Protein AF-A0AAW7FCE8-F1 (afdb_monomer)

Sequence (66 aa):
MKSKIVMCVTFFMLIGCNSEDVKSVSYYKEHKNERIDKLKSCNKETRPTEECKNAAEAQHQVYFQK

Radius of gyration: 21.29 Å; Cα contacts (8 Å, |Δi|>4): 40; chains: 1; bounding box: 52×50×42 Å

Solvent-accessible surface area (backbone atoms only — not comparable to full-atom values): 4247 Å² total; per-residue (Å²): 141,82,89,78,81,79,79,81,78,77,88,83,80,83,89,73,70,86,77,68,78,78,58,48,36,67,54,26,55,78,36,56,66,62,23,53,52,45,51,6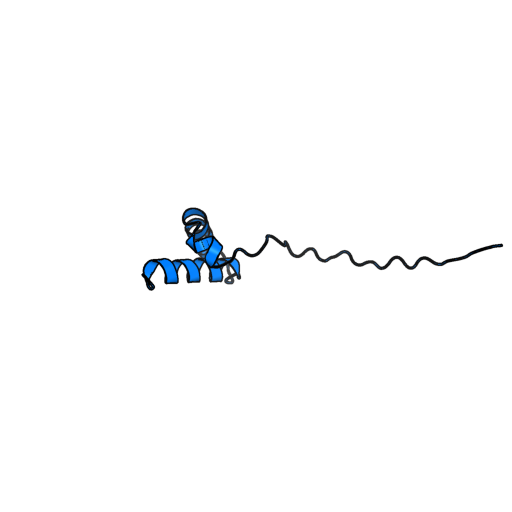2,52,43,78,74,47,96,62,88,47,70,53,39,51,21,28,48,51,18,53,48,47,68,72,72,70,110

pLDDT: mean 80.41, std 16.75, range [46.81, 97.19]

Secondary structure (DSSP, 8-state):
----------------S-------HHHHHH-HHHHHHHHHHHTT-SS--HHHHHHHHHHHHHHH--

Mean predicted aligned error: 12.0 Å

Foldseek 3Di:
DDDDPPPPDDPPPDPPPPPPPQDALVNLLVVVVLLVVLCVVQVVDPDQDSNNVSSVVNVCCNPPVD

Structure (mmCIF, N/CA/C/O backbone):
data_AF-A0AAW7FCE8-F1
#
_entry.id   AF-A0AAW7FCE8-F1
#
loop_
_atom_site.group_PDB
_atom_site.id
_atom_site.type_symbol
_atom_site.label_atom_id
_atom_site.label_alt_id
_atom_site.label_comp_id
_atom_site.label_asym_id
_atom_site.label_entity_id
_atom_site.label_seq_id
_atom_site.pdbx_PDB_ins_code
_atom_site.Cartn_x
_atom_site.Cartn_y
_atom_site.Cartn_z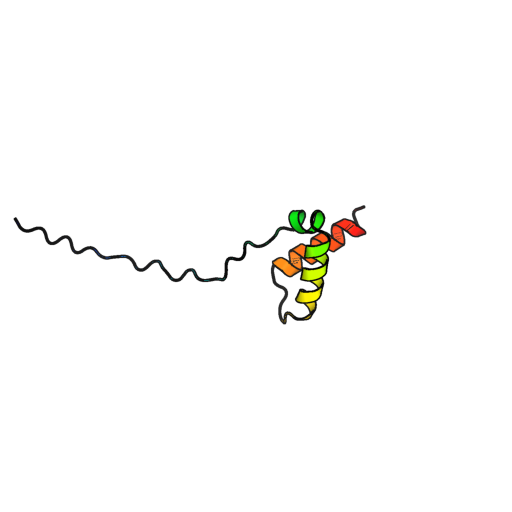
_atom_site.occupancy
_atom_site.B_iso_or_equiv
_atom_site.auth_seq_id
_atom_site.auth_comp_id
_atom_site.auth_asym_id
_atom_site.auth_atom_id
_atom_site.pdbx_PDB_model_num
ATOM 1 N N . MET A 1 1 ? 40.444 41.389 -25.505 1.00 47.94 1 MET A N 1
ATOM 2 C CA . MET A 1 1 ? 39.453 40.659 -26.338 1.00 47.94 1 MET A CA 1
ATOM 3 C C . MET A 1 1 ? 40.179 39.457 -26.926 1.00 47.94 1 MET A C 1
ATOM 5 O O . MET A 1 1 ? 41.201 39.659 -27.554 1.00 47.94 1 MET A O 1
ATOM 9 N N . LYS A 1 2 ? 39.792 38.200 -26.725 1.00 46.81 2 LYS A N 1
ATOM 10 C CA . LYS A 1 2 ? 38.494 37.603 -27.051 1.00 46.81 2 LYS A CA 1
ATOM 11 C C . LYS A 1 2 ? 38.265 36.426 -26.094 1.00 46.81 2 LYS A C 1
ATOM 13 O O . LYS A 1 2 ? 39.082 35.515 -26.030 1.00 46.81 2 LYS A O 1
ATOM 18 N N . SER A 1 3 ? 37.172 36.499 -25.344 1.00 49.22 3 SER A N 1
ATOM 19 C CA . SER A 1 3 ? 36.701 35.444 -24.453 1.00 49.22 3 SER A CA 1
ATOM 20 C C . SER A 1 3 ? 36.382 34.181 -25.260 1.00 49.22 3 SER A C 1
ATOM 22 O O . SER A 1 3 ? 35.714 34.259 -26.293 1.00 49.22 3 SER A O 1
ATOM 24 N N . LYS A 1 4 ? 36.862 33.025 -24.806 1.00 55.66 4 LYS A N 1
ATOM 25 C CA . LYS A 1 4 ? 36.404 31.705 -25.255 1.00 55.66 4 LYS A CA 1
ATOM 26 C C . LYS A 1 4 ? 36.064 30.910 -23.999 1.00 55.66 4 LYS A C 1
ATOM 28 O O . LYS A 1 4 ? 36.749 29.961 -23.642 1.00 55.66 4 LYS A O 1
ATOM 33 N N . ILE A 1 5 ? 35.036 31.367 -23.285 1.00 62.53 5 ILE A N 1
ATOM 34 C CA . ILE A 1 5 ? 34.377 30.557 -22.260 1.00 62.53 5 ILE A CA 1
ATOM 35 C C . ILE A 1 5 ? 33.744 29.381 -23.007 1.00 62.53 5 ILE A C 1
ATOM 37 O O . ILE A 1 5 ? 32.735 29.535 -23.693 1.00 62.53 5 ILE A O 1
ATOM 41 N N . VAL A 1 6 ? 34.402 28.226 -22.948 1.00 64.56 6 VAL A N 1
ATOM 42 C CA . VAL A 1 6 ? 33.844 26.954 -23.404 1.00 64.56 6 VAL A CA 1
ATOM 43 C C . VAL A 1 6 ? 32.834 26.535 -22.342 1.00 64.56 6 VAL A C 1
ATOM 45 O O . VAL A 1 6 ? 33.188 26.040 -21.276 1.00 64.56 6 VAL A O 1
ATOM 48 N N . MET A 1 7 ? 31.567 26.839 -22.608 1.00 64.31 7 MET A N 1
ATOM 49 C CA . MET A 1 7 ? 30.431 26.463 -21.777 1.00 64.31 7 MET A CA 1
ATOM 50 C C . MET A 1 7 ? 30.187 24.956 -21.939 1.00 64.31 7 MET A C 1
ATOM 52 O O . MET A 1 7 ? 29.498 24.527 -22.861 1.00 64.31 7 MET A O 1
ATOM 56 N N . CYS A 1 8 ? 30.783 24.141 -21.065 1.00 59.97 8 CYS A N 1
ATOM 57 C CA . CYS A 1 8 ? 30.399 22.739 -20.908 1.00 59.97 8 CYS A CA 1
ATOM 58 C C . CYS A 1 8 ? 28.997 22.685 -20.292 1.00 59.97 8 CYS A C 1
ATOM 60 O O . CYS A 1 8 ? 28.835 22.770 -19.076 1.00 59.97 8 CYS A O 1
ATOM 62 N N . VAL A 1 9 ? 27.982 22.580 -21.149 1.00 66.19 9 VAL A N 1
ATOM 63 C CA . VAL A 1 9 ? 26.603 22.296 -20.749 1.00 66.19 9 VAL A CA 1
ATOM 64 C C . VAL A 1 9 ? 26.557 20.856 -20.249 1.00 66.19 9 VAL A C 1
ATOM 66 O O . VAL A 1 9 ? 26.675 19.902 -21.015 1.00 66.19 9 VAL A O 1
ATOM 69 N N . THR A 1 10 ? 26.436 20.705 -18.937 1.00 63.44 10 THR A N 1
ATOM 70 C CA . THR A 1 10 ? 26.200 19.434 -18.264 1.00 63.44 10 THR A CA 1
ATOM 71 C C . THR A 1 10 ? 24.834 18.878 -18.672 1.00 63.44 10 THR A C 1
ATOM 73 O O . THR A 1 10 ? 23.787 19.444 -18.368 1.00 63.44 10 THR A O 1
ATOM 76 N N . PHE A 1 11 ? 24.846 17.744 -19.370 1.00 62.03 11 PHE A N 1
ATOM 77 C CA . PHE A 1 11 ? 23.661 16.949 -19.692 1.00 62.03 11 PHE A CA 1
ATOM 78 C C . PHE A 1 11 ? 23.175 16.221 -18.420 1.00 62.03 11 PHE A C 1
ATOM 80 O O . PHE A 1 11 ? 23.516 15.068 -18.178 1.00 62.03 11 PHE A O 1
ATOM 87 N N . PHE A 1 12 ? 22.391 16.901 -17.579 1.00 66.69 12 PHE A N 1
ATOM 88 C CA . PHE A 1 12 ? 21.667 16.302 -16.442 1.00 66.69 12 PHE A CA 1
ATOM 89 C C . PHE A 1 12 ? 20.175 16.132 -16.757 1.00 66.69 12 PHE A C 1
ATOM 91 O O . PHE A 1 12 ? 19.321 16.624 -16.026 1.00 66.69 12 PHE A O 1
ATOM 98 N N . MET A 1 13 ? 19.816 15.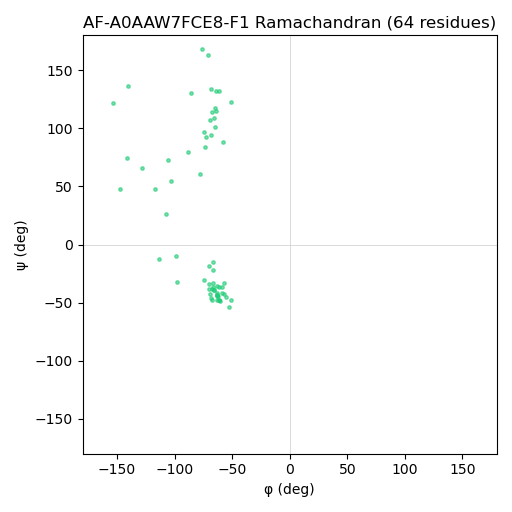463 -17.852 1.00 61.50 13 MET A N 1
ATOM 99 C CA . MET A 1 13 ? 18.396 15.244 -18.159 1.00 61.50 13 MET A CA 1
ATOM 100 C C . MET A 1 13 ? 18.129 13.864 -18.731 1.00 61.50 13 MET A C 1
ATOM 102 O O . MET A 1 13 ? 17.846 13.743 -19.913 1.00 61.50 13 MET A O 1
ATOM 106 N N . LEU A 1 14 ? 18.172 12.842 -17.873 1.00 57.22 14 LEU A N 1
ATOM 107 C CA . LEU A 1 14 ? 17.371 11.621 -18.033 1.00 57.22 14 LEU A CA 1
ATOM 108 C C . LEU A 1 14 ? 16.977 11.042 -16.655 1.00 57.22 14 LEU A C 1
ATOM 110 O O . LEU A 1 14 ? 17.112 9.848 -16.414 1.00 57.22 14 LEU A O 1
ATOM 114 N N . ILE A 1 15 ? 16.477 11.870 -15.729 1.00 63.09 15 ILE A N 1
ATOM 115 C CA . ILE A 1 15 ? 15.617 11.362 -14.641 1.00 63.09 15 ILE A CA 1
ATOM 116 C C . ILE A 1 15 ? 14.184 11.377 -15.160 1.00 63.09 15 ILE A C 1
ATOM 118 O O . ILE A 1 15 ? 13.421 12.307 -14.934 1.00 63.09 15 ILE A O 1
ATOM 122 N N . GLY A 1 16 ? 13.870 10.350 -15.943 1.00 56.09 16 GLY A N 1
ATOM 123 C CA . GLY A 1 16 ? 12.525 10.038 -16.403 1.00 56.09 16 GLY A CA 1
ATOM 124 C C . GLY A 1 16 ? 12.082 8.683 -15.864 1.00 56.09 16 GLY A C 1
ATOM 125 O O . GLY A 1 16 ? 11.616 7.849 -16.631 1.00 56.09 16 GLY A O 1
ATOM 126 N N . CYS A 1 17 ? 12.266 8.423 -14.566 1.00 56.56 17 CYS A N 1
ATOM 127 C CA . CYS A 1 17 ? 11.356 7.486 -13.912 1.00 56.56 17 CYS A CA 1
ATOM 128 C C . CYS A 1 17 ? 10.006 8.198 -13.863 1.00 56.56 17 CYS A C 1
ATOM 130 O O . CYS A 1 17 ? 9.976 9.381 -13.541 1.00 56.56 17 CYS A O 1
ATOM 132 N N . ASN A 1 18 ? 8.923 7.517 -14.233 1.00 52.47 18 ASN A N 1
ATOM 133 C CA . ASN A 1 18 ? 7.564 8.032 -14.086 1.00 52.47 18 ASN A CA 1
ATOM 134 C C . ASN A 1 18 ? 7.32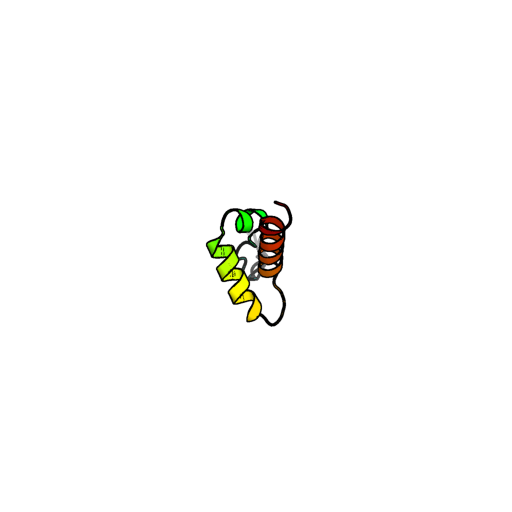4 8.362 -12.607 1.00 52.47 18 ASN A C 1
ATOM 136 O O . ASN A 1 18 ? 6.902 7.502 -11.838 1.00 52.47 18 ASN A O 1
ATOM 140 N N . SER A 1 19 ? 7.666 9.582 -12.203 1.00 56.06 19 SER A N 1
ATOM 141 C CA . SER A 1 19 ? 7.458 10.117 -10.866 1.00 56.06 19 SER A CA 1
ATOM 142 C C . SER A 1 19 ? 5.994 10.517 -10.745 1.00 56.06 19 SER A C 1
ATOM 144 O O . SER A 1 19 ? 5.668 11.687 -10.578 1.00 56.06 19 SER A O 1
ATOM 146 N N . GLU A 1 20 ? 5.094 9.548 -10.905 1.00 60.78 20 GLU A N 1
ATOM 147 C CA . GLU A 1 20 ? 3.818 9.659 -10.219 1.00 60.78 20 GLU A CA 1
ATOM 148 C C . GLU A 1 20 ? 4.165 9.582 -8.731 1.00 60.78 20 GLU A C 1
ATOM 150 O O . GLU A 1 20 ? 4.795 8.616 -8.290 1.00 60.78 20 GLU A O 1
ATOM 155 N N . ASP A 1 21 ? 3.877 10.652 -7.990 1.00 78.56 21 ASP A N 1
ATOM 156 C CA . ASP A 1 21 ? 4.179 10.732 -6.564 1.00 78.56 21 ASP A CA 1
ATOM 157 C C . ASP A 1 21 ? 3.642 9.486 -5.852 1.00 78.56 21 ASP A C 1
ATOM 159 O O . ASP A 1 21 ? 2.445 9.195 -5.921 1.00 78.56 21 ASP A O 1
ATOM 163 N N . VAL A 1 22 ? 4.530 8.748 -5.172 1.00 88.50 22 VAL A N 1
ATOM 164 C CA . VAL A 1 22 ? 4.140 7.540 -4.441 1.00 88.50 22 VAL A CA 1
ATOM 165 C C . VAL A 1 22 ? 3.227 7.940 -3.284 1.00 88.50 22 VAL A C 1
ATOM 167 O O . VAL A 1 22 ? 3.663 8.526 -2.290 1.00 88.50 22 VAL A O 1
ATOM 170 N N . LYS A 1 23 ? 1.947 7.607 -3.403 1.00 94.25 23 LYS A N 1
ATOM 171 C CA . LYS A 1 23 ? 0.898 7.851 -2.418 1.00 94.25 23 LYS A CA 1
ATOM 172 C C . LYS A 1 23 ? 1.187 7.063 -1.149 1.00 94.25 23 LYS A C 1
ATOM 174 O O . LYS A 1 23 ? 1.470 5.864 -1.177 1.00 94.25 23 LYS A O 1
ATOM 179 N N . SER A 1 24 ? 1.094 7.747 -0.016 1.00 95.56 24 SER A N 1
ATOM 180 C CA . SER A 1 24 ? 1.395 7.190 1.301 1.00 95.56 24 SER A CA 1
ATOM 181 C C . SER A 1 24 ? 0.285 6.275 1.834 1.00 95.56 24 SER A C 1
ATOM 183 O O . SER A 1 24 ? -0.856 6.274 1.367 1.00 95.56 24 SER A O 1
ATOM 185 N N . VAL A 1 25 ? 0.594 5.543 2.907 1.00 95.94 25 VAL A N 1
ATOM 186 C CA . VAL A 1 25 ? -0.399 4.785 3.688 1.00 95.94 25 VAL A CA 1
ATOM 187 C C . VAL A 1 25 ? -1.515 5.701 4.210 1.00 95.94 25 VAL A C 1
ATOM 189 O O . VA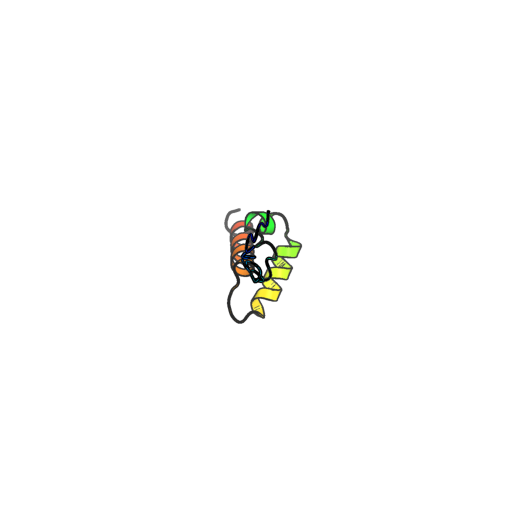L A 1 25 ? -2.689 5.341 4.144 1.00 95.94 25 VAL A O 1
ATOM 192 N N . SER A 1 26 ? -1.175 6.896 4.715 1.00 96.06 26 SER A N 1
ATOM 193 C CA . SER A 1 26 ? -2.161 7.851 5.247 1.00 96.06 26 SER A CA 1
ATOM 194 C C . SER A 1 26 ? -3.137 8.328 4.178 1.00 96.06 26 SER A C 1
ATOM 196 O O . SER A 1 26 ? -4.343 8.306 4.420 1.00 96.06 26 SER A O 1
ATOM 198 N N . TYR A 1 27 ? -2.638 8.639 2.977 1.00 96.25 27 TYR A N 1
ATOM 199 C CA . TYR A 1 27 ? -3.478 8.971 1.833 1.00 96.25 27 TYR A CA 1
ATOM 200 C C . TYR A 1 27 ? -4.519 7.874 1.611 1.00 96.25 27 TYR A C 1
ATOM 202 O O . TYR A 1 27 ? -5.720 8.130 1.650 1.00 96.25 27 TYR A O 1
ATOM 210 N N . TYR A 1 28 ? -4.077 6.622 1.490 1.00 96.38 28 TYR A N 1
ATOM 211 C CA . TYR A 1 28 ? -4.973 5.500 1.233 1.00 96.38 28 TYR A CA 1
ATOM 212 C C . TYR A 1 28 ? -5.944 5.186 2.374 1.00 96.38 28 TYR A C 1
ATOM 214 O O . TYR A 1 28 ? -6.986 4.578 2.121 1.00 96.38 28 TYR A O 1
ATOM 222 N N . LYS A 1 29 ? -5.669 5.587 3.620 1.00 95.69 29 LYS A N 1
ATOM 223 C CA . LYS A 1 29 ? -6.648 5.475 4.716 1.00 95.69 29 LYS A CA 1
ATOM 224 C C . LYS A 1 29 ? -7.836 6.407 4.501 1.00 95.69 29 LYS A C 1
ATOM 226 O O . LYS A 1 29 ? -8.977 5.959 4.618 1.00 95.69 29 LYS A O 1
ATOM 231 N N . GLU A 1 30 ? -7.550 7.662 4.170 1.00 96.75 30 GLU A N 1
ATOM 232 C CA . GLU A 1 30 ? -8.538 8.727 3.958 1.00 96.75 30 GLU A CA 1
ATOM 233 C C . GLU A 1 30 ? -9.284 8.553 2.625 1.00 96.75 30 GLU A C 1
ATOM 235 O O . GLU A 1 30 ? -10.473 8.846 2.515 1.00 96.75 30 GLU A O 1
ATOM 240 N N . HIS A 1 31 ? -8.611 7.965 1.637 1.00 97.19 31 HIS A N 1
ATOM 241 C CA . HIS A 1 31 ? -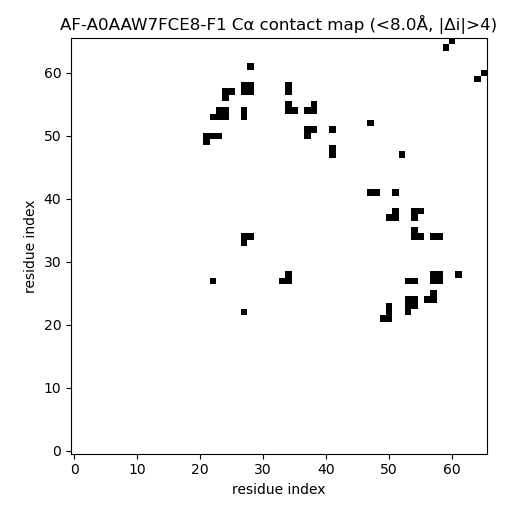9.068 7.837 0.258 1.00 97.19 31 HIS A CA 1
ATOM 242 C C . HIS A 1 31 ? -9.514 6.401 -0.049 1.00 97.19 31 HIS A C 1
ATOM 244 O O . HIS A 1 31 ? -8.837 5.625 -0.731 1.00 97.19 31 HIS A O 1
ATOM 250 N N . LYS A 1 32 ? -10.677 6.008 0.494 1.00 96.06 32 LYS A N 1
ATOM 251 C CA . LYS A 1 32 ? -11.190 4.623 0.415 1.00 96.06 32 LYS A CA 1
ATOM 252 C C . LYS A 1 32 ? -11.304 4.096 -1.019 1.00 96.06 32 LYS A C 1
ATOM 254 O O . LYS A 1 32 ? -10.939 2.946 -1.259 1.00 96.06 32 LYS A O 1
ATOM 259 N N . ASN A 1 33 ? -11.844 4.889 -1.941 1.00 96.94 33 ASN A N 1
ATOM 260 C CA . ASN A 1 33 ? -12.085 4.433 -3.312 1.00 96.94 33 ASN A CA 1
ATOM 261 C C . ASN A 1 33 ? -10.763 4.210 -4.048 1.00 96.94 33 ASN A C 1
ATOM 263 O O . ASN A 1 33 ? -10.555 3.134 -4.600 1.00 96.94 33 ASN A O 1
ATOM 267 N N . GLU A 1 34 ? -9.823 5.152 -3.942 1.00 96.19 34 GLU A N 1
ATOM 268 C CA . GLU A 1 34 ? -8.497 4.996 -4.544 1.00 96.19 34 GLU A CA 1
ATOM 269 C C . GLU A 1 34 ? -7.723 3.821 -3.952 1.00 96.19 34 GLU A C 1
ATOM 271 O O . GLU A 1 34 ? -7.046 3.110 -4.691 1.00 96.19 34 GLU A O 1
ATOM 276 N N . ARG A 1 35 ? -7.865 3.552 -2.647 1.00 95.56 35 ARG A N 1
ATOM 277 C CA . ARG A 1 35 ? -7.289 2.349 -2.032 1.00 95.56 35 ARG A CA 1
ATOM 278 C C . ARG A 1 35 ? -7.847 1.078 -2.663 1.00 95.56 35 ARG A C 1
ATOM 280 O O . ARG A 1 35 ? -7.081 0.190 -3.020 1.00 95.56 35 ARG A O 1
ATOM 287 N N . ILE A 1 36 ? -9.171 0.977 -2.798 1.00 95.25 36 ILE A N 1
ATOM 288 C CA . ILE A 1 36 ? -9.825 -0.201 -3.385 1.00 95.25 36 ILE A CA 1
ATOM 289 C C . ILE A 1 36 ? -9.395 -0.386 -4.841 1.00 95.25 36 ILE A C 1
ATOM 291 O O . ILE A 1 36 ? -9.086 -1.506 -5.251 1.00 95.25 36 ILE A O 1
ATOM 295 N N . ASP A 1 37 ? -9.360 0.690 -5.619 1.00 95.00 37 ASP A N 1
ATOM 296 C CA . ASP A 1 37 ? -9.011 0.618 -7.034 1.00 95.00 37 ASP A CA 1
ATOM 297 C C . ASP A 1 37 ? -7.532 0.291 -7.241 1.00 95.00 37 ASP A C 1
ATOM 299 O O . ASP A 1 37 ? -7.213 -0.556 -8.081 1.00 95.00 37 ASP A O 1
ATOM 303 N N . LYS A 1 38 ? -6.638 0.844 -6.410 1.00 93.94 38 LYS A N 1
ATOM 304 C CA . LYS A 1 38 ? -5.226 0.456 -6.401 1.00 93.94 38 LYS A CA 1
ATOM 305 C C . LYS A 1 38 ? -5.063 -1.018 -6.035 1.00 93.94 38 LYS A C 1
ATOM 307 O O . LYS A 1 38 ? -4.421 -1.753 -6.770 1.00 93.94 38 LYS A O 1
ATOM 312 N N . LEU A 1 39 ? -5.714 -1.506 -4.978 1.00 93.81 39 LEU A N 1
ATOM 313 C CA . LEU A 1 39 ? -5.648 -2.927 -4.602 1.00 93.81 39 LEU A CA 1
ATOM 314 C C . LEU A 1 39 ? -6.131 -3.865 -5.717 1.00 93.81 39 LEU A C 1
ATOM 316 O O . LEU A 1 39 ? -5.552 -4.932 -5.922 1.00 93.81 39 LEU A O 1
ATOM 320 N N . LYS A 1 40 ? -7.160 -3.470 -6.476 1.00 93.62 40 LYS A N 1
ATOM 321 C CA . LYS A 1 40 ? -7.600 -4.228 -7.657 1.00 93.62 40 LYS A CA 1
ATOM 322 C C . LYS A 1 40 ? -6.542 -4.240 -8.760 1.00 93.62 40 LYS A C 1
ATOM 324 O O . LYS A 1 40 ? -6.398 -5.268 -9.425 1.00 93.62 40 LYS A O 1
ATOM 329 N N . SER A 1 41 ? -5.833 -3.130 -8.986 1.00 90.50 41 SER A N 1
ATOM 330 C CA . SER A 1 41 ? -4.759 -3.082 -9.985 1.00 90.50 41 SER A CA 1
ATOM 331 C C . SER A 1 41 ? -3.543 -3.900 -9.552 1.00 90.50 41 SER A C 1
ATOM 333 O O . SER A 1 41 ? -2.953 -4.568 -10.394 1.00 90.50 41 SER A O 1
ATOM 335 N N . CYS A 1 42 ? -3.241 -3.951 -8.252 1.00 91.19 42 CYS A N 1
ATOM 336 C CA . CYS A 1 42 ? -2.120 -4.715 -7.698 1.00 91.19 42 CYS A CA 1
ATOM 337 C C . CYS A 1 42 ? -2.164 -6.208 -8.036 1.00 91.19 42 CYS A C 1
ATOM 339 O O . CYS A 1 42 ? -1.124 -6.812 -8.269 1.00 91.19 42 CYS A O 1
ATOM 341 N N . ASN A 1 43 ? -3.356 -6.805 -8.149 1.00 80.19 43 ASN A N 1
ATOM 342 C CA . ASN A 1 43 ? -3.508 -8.214 -8.543 1.00 80.19 43 ASN A CA 1
ATOM 343 C C . ASN A 1 43 ? -3.073 -8.504 -9.990 1.00 80.19 43 ASN A C 1
ATOM 345 O O . ASN A 1 43 ? -2.933 -9.663 -10.372 1.00 80.19 43 ASN A O 1
ATOM 349 N N . LYS A 1 44 ? -2.914 -7.461 -10.809 1.00 81.12 44 LYS A N 1
ATOM 350 C CA . LYS A 1 44 ? -2.465 -7.557 -12.202 1.00 81.12 44 LYS A CA 1
ATOM 351 C C . LYS A 1 44 ? -0.971 -7.258 -12.346 1.00 81.12 44 LYS A C 1
ATOM 353 O O . LYS A 1 44 ? -0.425 -7.462 -13.427 1.00 81.12 44 LYS A O 1
ATOM 358 N N . GLU A 1 45 ? -0.321 -6.763 -11.293 1.00 78.38 45 GLU A N 1
ATOM 359 C CA . GLU A 1 45 ? 1.100 -6.427 -11.305 1.00 78.38 45 GLU A CA 1
ATOM 360 C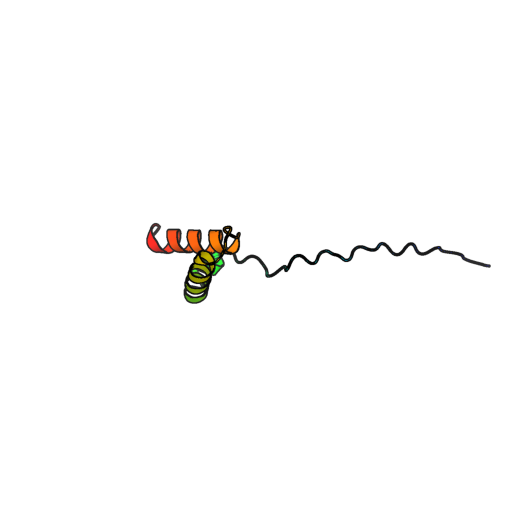 C . GLU A 1 45 ? 1.945 -7.665 -10.984 1.00 78.38 45 GLU A C 1
ATOM 362 O O . GLU A 1 45 ? 1.717 -8.371 -10.005 1.00 78.38 45 GLU A O 1
ATOM 367 N N . THR A 1 46 ? 2.964 -7.930 -11.802 1.00 74.69 46 THR 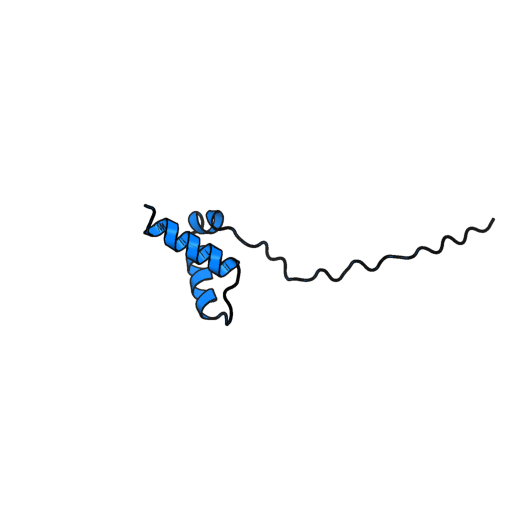A N 1
ATOM 368 C CA . THR A 1 46 ? 3.871 -9.078 -11.624 1.00 74.69 46 THR A CA 1
ATOM 369 C C . THR A 1 46 ? 4.789 -8.925 -10.410 1.00 74.69 46 THR A C 1
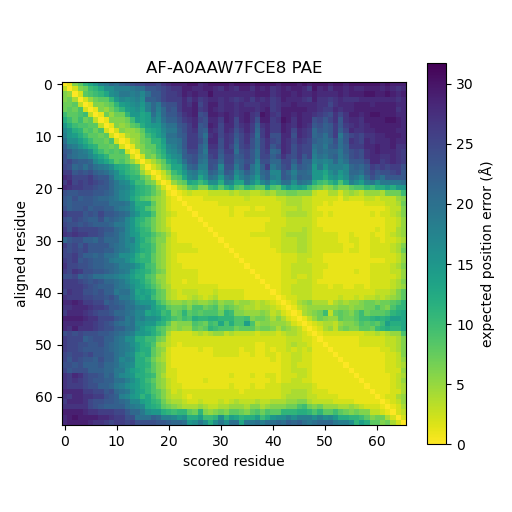ATOM 371 O O . THR A 1 46 ? 5.388 -9.901 -9.957 1.00 74.69 46 THR A O 1
ATOM 374 N N . ARG A 1 47 ? 4.956 -7.695 -9.908 1.00 74.31 47 ARG A N 1
ATOM 375 C CA . ARG A 1 47 ? 5.750 -7.362 -8.722 1.00 74.31 47 ARG A CA 1
ATOM 376 C C . ARG A 1 47 ? 5.030 -6.281 -7.915 1.00 74.31 47 ARG A C 1
ATOM 378 O O . ARG A 1 47 ? 4.582 -5.315 -8.523 1.00 74.31 47 ARG A O 1
ATOM 385 N N . PRO A 1 48 ? 4.963 -6.398 -6.579 1.00 77.12 48 PRO A N 1
ATOM 386 C CA . PRO A 1 48 ? 4.304 -5.399 -5.751 1.00 77.12 48 PRO A CA 1
ATOM 387 C C . PRO A 1 48 ? 5.081 -4.079 -5.768 1.00 77.12 48 PRO A C 1
ATOM 389 O O . PRO A 1 48 ? 6.211 -3.998 -5.276 1.00 77.12 48 PRO A O 1
ATOM 392 N N . THR A 1 49 ? 4.457 -3.048 -6.333 1.00 89.31 49 THR A N 1
ATOM 393 C CA . THR A 1 49 ? 4.928 -1.660 -6.275 1.00 89.31 49 THR A CA 1
ATOM 394 C C . THR A 1 49 ? 4.762 -1.074 -4.872 1.00 89.31 49 THR A C 1
ATOM 396 O O . THR A 1 49 ? 4.016 -1.598 -4.042 1.00 89.31 49 THR A O 1
ATOM 399 N N . GLU A 1 50 ? 5.458 0.028 -4.588 1.00 92.69 50 GLU A N 1
ATOM 400 C CA . GLU A 1 50 ? 5.335 0.723 -3.299 1.00 92.69 50 GLU A CA 1
ATOM 401 C C . GLU A 1 50 ? 3.903 1.231 -3.062 1.00 92.69 50 GLU A C 1
ATOM 403 O O . GLU A 1 50 ? 3.358 1.088 -1.974 1.00 92.69 50 GLU A O 1
ATOM 408 N N . GLU A 1 51 ? 3.243 1.687 -4.128 1.00 92.19 51 GLU A N 1
ATOM 409 C CA . GLU A 1 51 ? 1.808 1.978 -4.178 1.00 92.19 51 GLU A CA 1
ATOM 410 C C . GLU A 1 51 ? 0.946 0.817 -3.662 1.00 92.19 51 GLU A C 1
ATOM 412 O O . GLU A 1 51 ? 0.054 1.003 -2.832 1.00 92.19 51 GLU A O 1
ATOM 417 N N . CYS A 1 52 ? 1.233 -0.401 -4.126 1.00 94.06 52 CYS A N 1
ATOM 418 C CA . CYS A 1 52 ? 0.514 -1.598 -3.712 1.00 94.06 52 CYS A CA 1
ATOM 419 C C . CYS A 1 52 ? 0.762 -1.965 -2.252 1.00 94.06 52 CYS A C 1
ATOM 421 O O . CYS A 1 52 ? -0.177 -2.361 -1.557 1.00 94.06 52 CYS A O 1
ATOM 423 N N . LYS A 1 53 ? 1.997 -1.796 -1.767 1.00 94.56 53 LYS A N 1
ATOM 424 C CA . LYS A 1 53 ? 2.317 -1.996 -0.348 1.00 94.56 53 LYS A CA 1
ATOM 425 C C . LYS A 1 53 ? 1.564 -0.995 0.522 1.00 94.56 53 LYS A C 1
ATOM 427 O O . LYS A 1 53 ? 0.887 -1.405 1.461 1.00 94.56 53 LYS A O 1
ATOM 432 N N . ASN A 1 54 ? 1.592 0.284 0.153 1.00 95.56 54 ASN A N 1
ATOM 433 C CA . ASN A 1 54 ? 0.944 1.352 0.908 1.00 95.56 54 ASN A CA 1
ATOM 434 C C . ASN A 1 54 ? -0.580 1.178 0.958 1.00 95.56 54 ASN A C 1
ATOM 436 O O . ASN A 1 54 ? -1.193 1.334 2.017 1.00 95.56 54 ASN A O 1
ATOM 440 N N . ALA A 1 55 ? -1.202 0.799 -0.162 1.00 95.56 55 ALA A N 1
ATOM 441 C CA . ALA A 1 55 ? -2.634 0.522 -0.218 1.00 95.56 55 ALA A CA 1
ATOM 442 C C . ALA A 1 55 ? -3.027 -0.710 0.625 1.00 95.56 55 ALA A C 1
ATOM 444 O O . ALA A 1 55 ? -4.060 -0.687 1.304 1.00 95.56 55 ALA A O 1
ATOM 445 N N . ALA A 1 56 ? -2.209 -1.769 0.620 1.00 94.81 56 ALA A N 1
ATOM 446 C CA . ALA A 1 56 ? -2.440 -2.980 1.411 1.00 94.81 56 ALA A CA 1
ATOM 447 C C . ALA A 1 56 ? -2.260 -2.737 2.912 1.00 94.81 56 ALA A C 1
ATOM 449 O O . ALA A 1 56 ? -3.091 -3.167 3.714 1.00 94.81 56 ALA A O 1
ATOM 450 N N . GLU A 1 57 ? -1.228 -1.992 3.299 1.00 95.69 57 GLU A N 1
ATOM 451 C CA . GLU A 1 57 ? -1.003 -1.605 4.687 1.00 95.69 57 GLU A CA 1
ATOM 452 C C . GLU A 1 57 ? -2.142 -0.719 5.206 1.00 95.69 57 GLU A C 1
ATOM 454 O O . GLU A 1 57 ? -2.687 -0.976 6.282 1.00 95.69 57 GLU A O 1
ATOM 459 N N . ALA A 1 58 ? -2.580 0.267 4.418 1.00 96.50 58 ALA A N 1
ATOM 460 C CA . ALA A 1 58 ? -3.730 1.096 4.767 1.00 96.50 58 ALA A CA 1
ATOM 461 C C . ALA A 1 58 ? -4.997 0.249 4.960 1.00 96.50 58 ALA A C 1
ATOM 463 O O . ALA A 1 58 ? -5.752 0.465 5.909 1.00 96.50 58 ALA A O 1
ATOM 464 N N . GLN A 1 59 ? -5.222 -0.742 4.092 1.00 96.00 59 GLN A N 1
ATOM 465 C CA . GLN A 1 59 ? -6.341 -1.675 4.212 1.00 96.00 59 GLN A CA 1
ATOM 466 C C . GLN A 1 59 ? -6.234 -2.508 5.493 1.00 96.00 59 GLN A C 1
ATOM 468 O O . GLN A 1 59 ? -7.225 -2.648 6.202 1.00 96.00 59 GLN A O 1
ATOM 473 N N . HIS A 1 60 ? -5.051 -3.012 5.839 1.00 95.31 60 HIS A N 1
ATOM 474 C CA . HIS A 1 60 ? -4.858 -3.746 7.084 1.00 95.31 60 HIS A CA 1
ATOM 475 C C . HIS A 1 60 ? -5.154 -2.866 8.312 1.00 95.31 60 HIS A C 1
ATOM 477 O O . HIS A 1 60 ? -5.927 -3.252 9.185 1.00 95.31 60 HIS A O 1
ATOM 483 N N . GLN A 1 61 ? -4.620 -1.643 8.354 1.00 94.62 61 GLN A N 1
ATOM 484 C CA . GLN A 1 61 ? -4.796 -0.741 9.497 1.00 94.62 61 GLN A CA 1
ATOM 485 C C . GLN A 1 61 ? -6.252 -0.278 9.673 1.00 94.62 61 GLN A C 1
ATOM 487 O O . GLN A 1 61 ? -6.728 -0.185 10.799 1.00 94.62 61 GLN A O 1
ATOM 492 N N . VAL A 1 62 ? -6.998 -0.049 8.584 1.00 92.88 62 VAL A N 1
ATOM 493 C CA . VAL A 1 62 ? -8.420 0.350 8.659 1.00 92.88 62 VAL A CA 1
ATOM 494 C C . VAL A 1 62 ? -9.319 -0.759 9.224 1.00 92.88 62 VAL A C 1
ATOM 496 O O . VAL A 1 62 ? -10.320 -0.449 9.870 1.00 92.88 62 VAL A O 1
ATOM 499 N N . TYR A 1 63 ? -9.001 -2.030 8.960 1.00 85.81 63 TYR A N 1
ATOM 500 C CA . TYR A 1 63 ? -9.854 -3.164 9.338 1.00 85.81 63 TYR A CA 1
ATOM 501 C C . TYR A 1 63 ? -9.423 -3.858 10.633 1.00 85.81 63 TYR A C 1
ATOM 503 O O . TYR A 1 63 ? -10.287 -4.362 11.343 1.00 85.81 63 TYR A O 1
ATOM 511 N N . PHE A 1 64 ? -8.124 -3.890 10.943 1.00 77.06 64 PHE A N 1
ATOM 512 C CA . PHE A 1 64 ? -7.582 -4.682 12.055 1.00 77.06 64 PHE A CA 1
ATOM 513 C C . PHE A 1 64 ? -6.994 -3.854 13.201 1.00 77.06 64 PHE A C 1
ATOM 515 O O . PHE A 1 64 ? -6.744 -4.410 14.264 1.00 77.06 64 PHE A O 1
ATOM 522 N N . GLN A 1 65 ? -6.776 -2.548 13.021 1.00 63.22 65 GLN A N 1
ATOM 523 C CA . GLN A 1 65 ? -6.356 -1.650 14.109 1.00 63.22 65 GLN A CA 1
ATOM 524 C C . GLN A 1 65 ? -7.475 -0.705 14.563 1.00 63.22 65 GLN A C 1
ATOM 526 O O . GLN A 1 65 ? -7.197 0.394 15.040 1.00 63.22 65 GLN A O 1
ATOM 531 N N . LYS A 1 66 ? -8.733 -1.116 14.376 1.00 52.81 66 LYS A N 1
ATOM 532 C CA . LYS A 1 66 ? -9.903 -0.358 14.818 1.00 52.81 66 LYS A CA 1
ATOM 533 C C . LYS A 1 66 ? -10.287 -0.679 16.254 1.00 52.81 66 LYS A C 1
ATOM 535 O O . LYS A 1 66 ? -10.221 -1.874 16.612 1.00 52.81 66 LYS A O 1
#